Protein AF-A0AAN6NIP6-F1 (afdb_monomer)

Solvent-accessible surface area (backbone atoms only — not comparable to full-atom values): 3834 Å² total; per-residue (Å²): 120,97,52,82,92,70,43,67,53,52,71,68,54,54,52,50,27,56,76,68,71,44,80,80,51,40,50,50,71,62,39,51,50,53,48,52,51,50,51,52,51,53,50,49,67,56,48,50,60,55,53,50,52,54,53,52,53,53,50,54,55,62,74,75,106

pLDDT: mean 89.66, std 8.51, range [58.78, 97.06]

Secondary structure (DSSP, 8-state):
---GGG----HHHHHHHHHTTPPP-SSHHHHHHHHHHHHHHHHH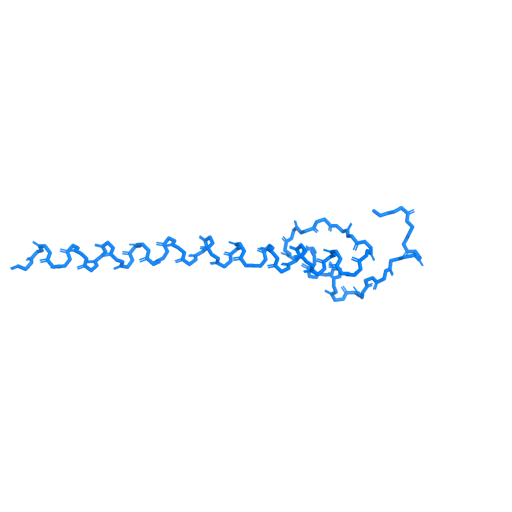HHHHHHHHHHHHHHHHHHHT-

Organism: NCBI:txid241081

Sequence (65 aa):
CNNPNQCELSPDMTEALQRFSVPHICEYEQAKRQLVEKIVNKVLQNAVPLMMALLEEELQKREAE

Mean predicted aligned error: 6.42 Å

Radius of gyration: 19.43 Å; Cα contacts (8 Å, |Δi|>4): 36; chains: 1; bounding box: 40×15×57 Å

Foldseek 3Di:
DPDPVQQPDDPVLQVLCVVLVHPDDSDPVVSVVVSVVSVVVVCCVVVVVVVVVVVVVVVVVVVVD

Structure (mmCIF, N/CA/C/O backbone):
data_AF-A0AAN6NIP6-F1
#
_entry.id   AF-A0AAN6NIP6-F1
#
loop_
_atom_site.group_PDB
_atom_site.id
_atom_site.type_symbol
_atom_site.label_atom_id
_atom_site.label_alt_id
_atom_site.label_comp_id
_atom_site.label_asym_id
_atom_site.label_entity_id
_atom_site.label_seq_id
_atom_site.pdbx_PDB_ins_code
_atom_site.Cartn_x
_atom_site.Cartn_y
_atom_site.Cartn_z
_atom_site.occupancy
_atom_site.B_iso_or_equiv
_atom_site.auth_seq_id
_atom_site.auth_comp_id
_atom_site.auth_asym_id
_atom_site.auth_atom_id
_atom_site.pdbx_PDB_model_num
ATOM 1 N N . CYS A 1 1 ? 8.974 -1.104 -20.437 1.00 61.56 1 CYS A N 1
ATOM 2 C CA . CYS A 1 1 ? 10.400 -0.837 -20.698 1.00 61.56 1 CYS A CA 1
ATOM 3 C C . CYS A 1 1 ? 10.719 -1.327 -22.105 1.00 61.56 1 CYS A C 1
ATOM 5 O O . CYS A 1 1 ? 10.253 -2.402 -22.458 1.00 61.56 1 CYS A O 1
ATOM 7 N N . ASN A 1 2 ? 11.419 -0.532 -22.921 1.00 58.78 2 ASN A N 1
ATOM 8 C CA . ASN A 1 2 ? 11.545 -0.789 -24.365 1.00 58.78 2 ASN A CA 1
ATOM 9 C C . ASN A 1 2 ? 12.826 -1.547 -24.755 1.00 58.78 2 ASN A C 1
ATOM 11 O O . ASN A 1 2 ? 12.964 -1.931 -25.911 1.00 58.78 2 ASN A O 1
ATOM 15 N N . ASN A 1 3 ? 13.748 -1.785 -23.813 1.00 66.50 3 ASN A N 1
ATOM 16 C CA . ASN A 1 3 ? 14.958 -2.563 -24.068 1.00 66.50 3 ASN A CA 1
ATOM 17 C C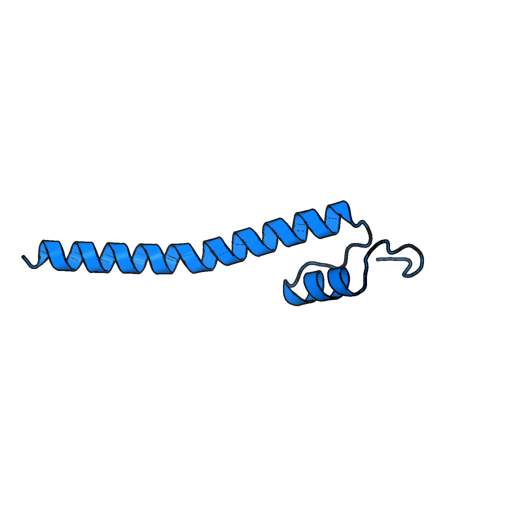 . ASN A 1 3 ? 15.432 -3.292 -22.790 1.00 66.50 3 ASN A C 1
ATOM 19 O O . ASN A 1 3 ? 15.947 -2.637 -21.884 1.00 66.50 3 ASN A O 1
ATOM 23 N N . PRO A 1 4 ? 15.278 -4.626 -22.689 1.00 65.38 4 PRO A N 1
ATOM 24 C CA . PRO A 1 4 ? 15.678 -5.401 -21.507 1.00 65.38 4 PRO A CA 1
ATOM 25 C C . PRO A 1 4 ? 17.172 -5.281 -21.181 1.00 65.38 4 PRO A C 1
ATOM 27 O O . PRO A 1 4 ? 17.557 -5.326 -20.019 1.00 65.38 4 PRO A O 1
ATOM 30 N N . ASN A 1 5 ? 18.004 -5.061 -22.203 1.00 69.81 5 ASN A N 1
ATOM 31 C CA . ASN A 1 5 ? 19.460 -4.956 -22.075 1.00 69.81 5 ASN A CA 1
ATOM 32 C C . ASN A 1 5 ? 19.935 -3.617 -21.478 1.00 69.81 5 ASN A C 1
ATOM 34 O O . ASN A 1 5 ? 21.128 -3.440 -21.261 1.00 69.81 5 ASN A O 1
ATOM 38 N N . GLN A 1 6 ? 19.024 -2.667 -21.250 1.00 71.94 6 GLN A N 1
ATOM 39 C CA . GLN A 1 6 ? 19.297 -1.369 -20.617 1.00 71.94 6 GLN A CA 1
ATOM 40 C C . GLN A 1 6 ? 18.628 -1.249 -19.239 1.00 71.94 6 GLN A C 1
ATOM 42 O O . GLN A 1 6 ? 18.572 -0.165 -18.669 1.00 71.94 6 GLN A O 1
ATOM 47 N N . CYS A 1 7 ? 18.075 -2.347 -18.716 1.00 83.00 7 CYS A N 1
ATOM 48 C CA . CYS A 1 7 ? 17.469 -2.364 -17.395 1.00 83.00 7 CYS A CA 1
ATOM 49 C C . CYS A 1 7 ? 18.556 -2.415 -16.320 1.00 83.00 7 CYS A C 1
ATOM 51 O O . CYS A 1 7 ? 19.323 -3.373 -16.262 1.00 83.00 7 CYS A O 1
ATOM 53 N N . GLU A 1 8 ? 18.606 -1.399 -15.458 1.00 85.12 8 GLU A N 1
ATOM 54 C CA . GLU A 1 8 ? 19.558 -1.328 -14.342 1.00 85.12 8 GLU A CA 1
ATOM 55 C C . GLU A 1 8 ? 19.075 -2.112 -13.113 1.00 85.12 8 GLU A C 1
ATOM 57 O O . GLU A 1 8 ? 19.757 -2.168 -12.088 1.00 85.12 8 GLU A O 1
ATOM 62 N N . LEU A 1 9 ? 17.877 -2.701 -13.178 1.00 86.44 9 LEU A N 1
ATOM 63 C CA . LEU A 1 9 ? 17.298 -3.402 -12.045 1.00 86.44 9 LEU A CA 1
ATOM 64 C C . LEU A 1 9 ? 17.914 -4.784 -11.858 1.00 86.44 9 LEU A C 1
ATOM 66 O O . LEU A 1 9 ? 17.972 -5.598 -12.780 1.00 86.44 9 LEU A O 1
ATOM 70 N N . SER A 1 10 ? 18.251 -5.095 -10.609 1.00 89.62 10 SER A N 1
ATOM 71 C CA . SER A 1 10 ? 18.507 -6.470 -10.205 1.00 89.62 10 SER A CA 1
ATOM 72 C C . SER A 1 10 ? 17.230 -7.328 -10.306 1.00 89.62 10 SER A C 1
ATOM 74 O O . SER A 1 10 ? 16.107 -6.798 -10.280 1.00 89.62 10 SER A O 1
ATOM 76 N N . PRO A 1 11 ? 17.372 -8.665 -10.370 1.00 89.56 11 PRO A N 1
ATOM 77 C CA . PRO A 1 11 ? 16.242 -9.586 -10.260 1.00 89.56 11 PRO A CA 1
ATOM 78 C C . PRO A 1 11 ? 15.394 -9.326 -9.007 1.00 89.56 11 PRO A C 1
ATOM 80 O O . PRO A 1 11 ? 14.174 -9.216 -9.116 1.00 89.56 11 PRO A O 1
ATOM 83 N N . ASP A 1 12 ? 16.040 -9.102 -7.859 1.00 91.81 12 ASP A N 1
ATOM 84 C CA . ASP A 1 12 ? 15.369 -8.830 -6.580 1.00 91.81 12 ASP A CA 1
ATOM 85 C C . ASP A 1 12 ? 14.486 -7.578 -6.641 1.00 91.81 12 ASP A C 1
ATOM 87 O O . ASP A 1 12 ? 13.365 -7.562 -6.132 1.00 91.81 12 ASP A O 1
ATOM 91 N N . MET A 1 13 ? 14.966 -6.514 -7.293 1.00 90.62 13 MET A N 1
ATOM 92 C CA . MET A 1 13 ? 14.186 -5.288 -7.450 1.00 90.62 13 MET A CA 1
ATOM 93 C C . MET A 1 13 ? 12.995 -5.513 -8.386 1.00 90.62 13 MET A C 1
ATOM 95 O O . MET A 1 13 ? 11.895 -5.03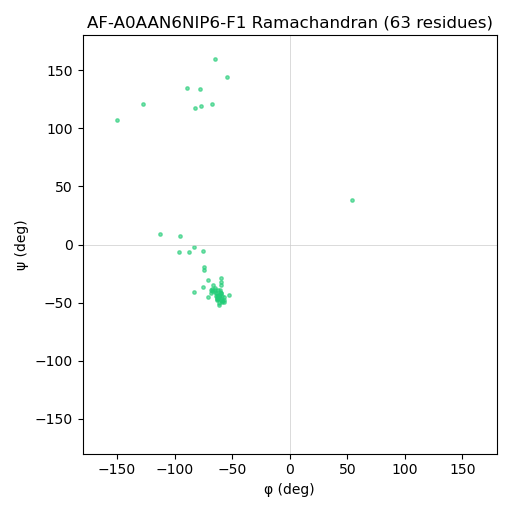6 -8.117 1.00 90.62 13 MET A O 1
ATOM 99 N N . THR A 1 14 ? 13.185 -6.281 -9.458 1.00 89.94 14 THR A N 1
ATOM 100 C CA . THR A 1 14 ? 12.099 -6.634 -10.383 1.00 89.94 14 THR A CA 1
ATOM 101 C C . THR A 1 14 ? 11.011 -7.453 -9.684 1.00 89.94 14 THR A C 1
ATOM 103 O O . THR A 1 14 ? 9.825 -7.147 -9.832 1.00 89.94 14 THR A O 1
ATOM 106 N N . GLU A 1 15 ? 11.401 -8.436 -8.869 1.00 92.19 15 GLU A N 1
ATOM 107 C CA . GLU A 1 15 ? 10.477 -9.223 -8.047 1.00 92.19 15 GLU A CA 1
ATOM 108 C C . GLU A 1 15 ? 9.739 -8.338 -7.035 1.00 92.19 15 GLU A C 1
ATOM 110 O O . GLU A 1 15 ? 8.517 -8.434 -6.887 1.00 92.19 15 GLU A O 1
ATOM 115 N N . ALA A 1 16 ? 10.451 -7.422 -6.372 1.00 92.69 16 ALA A N 1
ATOM 116 C CA . ALA A 1 16 ? 9.849 -6.506 -5.414 1.00 92.69 16 ALA A CA 1
ATOM 117 C C . ALA A 1 16 ? 8.804 -5.591 -6.073 1.00 92.69 16 ALA A C 1
ATOM 119 O O . ALA A 1 16 ? 7.691 -5.463 -5.558 1.00 92.69 16 ALA A O 1
ATOM 120 N N . LEU A 1 17 ? 9.103 -5.008 -7.238 1.00 92.44 17 LEU A N 1
ATOM 121 C CA . LEU A 1 17 ? 8.129 -4.209 -7.989 1.00 92.44 17 LEU A CA 1
ATOM 122 C C . LEU A 1 17 ? 6.871 -5.024 -8.312 1.00 92.44 17 LEU A C 1
ATOM 124 O O . LEU A 1 17 ? 5.758 -4.558 -8.060 1.00 92.44 17 LEU A O 1
ATOM 128 N N . GLN A 1 18 ? 7.030 -6.265 -8.778 1.00 92.31 18 GLN A N 1
ATOM 129 C CA . GLN A 1 18 ? 5.904 -7.151 -9.072 1.00 92.31 18 GLN A CA 1
ATOM 130 C C . GLN A 1 18 ? 5.074 -7.460 -7.817 1.00 92.31 18 GLN A C 1
ATOM 132 O O . GLN A 1 18 ? 3.847 -7.326 -7.836 1.00 92.31 18 GLN A O 1
ATOM 137 N N . ARG A 1 19 ? 5.729 -7.807 -6.702 1.00 93.31 19 ARG A N 1
ATOM 138 C CA . ARG A 1 19 ? 5.080 -8.118 -5.417 1.00 93.31 19 ARG A CA 1
ATOM 139 C C . ARG A 1 19 ? 4.250 -6.956 -4.875 1.00 93.31 19 ARG A C 1
ATOM 141 O O . ARG A 1 19 ? 3.210 -7.178 -4.252 1.00 93.31 19 ARG A O 1
ATOM 148 N N . PHE A 1 20 ? 4.699 -5.724 -5.097 1.00 92.19 20 PHE A N 1
ATOM 149 C CA . PHE A 1 20 ? 3.989 -4.515 -4.674 1.00 92.19 20 PHE A CA 1
ATOM 150 C C . PHE A 1 20 ? 3.100 -3.914 -5.772 1.00 92.19 20 PHE A C 1
ATOM 152 O O . PHE A 1 20 ? 2.507 -2.852 -5.566 1.00 92.19 20 PHE A O 1
ATOM 159 N N . SER A 1 21 ? 2.950 -4.608 -6.906 1.00 92.75 21 SER A N 1
ATOM 160 C CA . SER A 1 21 ? 2.153 -4.166 -8.058 1.00 92.75 21 SER A CA 1
ATOM 161 C C . SER A 1 21 ? 2.559 -2.772 -8.552 1.00 92.75 21 SER A C 1
ATOM 163 O O . SER A 1 21 ? 1.715 -1.947 -8.907 1.00 92.75 21 SER A O 1
ATOM 165 N N . VAL A 1 22 ? 3.863 -2.497 -8.527 1.00 91.06 22 VAL A N 1
ATOM 166 C CA . VAL A 1 22 ? 4.477 -1.300 -9.098 1.00 91.06 22 VAL A CA 1
ATOM 167 C C . VAL A 1 22 ? 4.835 -1.611 -10.557 1.00 91.06 22 VAL A C 1
ATOM 169 O O . VAL A 1 22 ? 5.377 -2.686 -10.827 1.00 91.06 22 VAL A O 1
ATOM 172 N N . PRO A 1 23 ? 4.535 -0.716 -11.517 1.00 88.06 23 PRO A N 1
ATOM 173 C CA . PRO A 1 23 ? 4.943 -0.903 -12.904 1.00 88.06 23 PRO A CA 1
ATOM 174 C C . PRO A 1 23 ? 6.451 -1.137 -13.029 1.00 88.06 23 PRO A C 1
ATOM 176 O O . PRO A 1 23 ? 7.247 -0.546 -12.301 1.00 88.06 23 PRO A O 1
ATOM 179 N N . HIS A 1 24 ? 6.854 -1.982 -13.976 1.00 84.38 24 HIS A N 1
ATOM 180 C CA . HIS A 1 24 ? 8.272 -2.230 -14.217 1.00 84.38 24 HIS A CA 1
ATOM 181 C C . HIS A 1 24 ? 8.963 -0.976 -14.781 1.00 84.38 24 HIS A C 1
ATOM 183 O O . HIS A 1 24 ? 8.592 -0.484 -15.853 1.00 84.38 24 HIS A O 1
ATOM 189 N N . ILE A 1 25 ? 9.984 -0.492 -14.070 1.00 87.62 25 ILE A N 1
ATOM 190 C CA . ILE A 1 25 ? 10.744 0.727 -14.369 1.00 87.62 25 ILE A CA 1
ATOM 191 C C . ILE A 1 25 ? 12.221 0.370 -14.399 1.00 87.62 25 ILE A C 1
ATOM 193 O O . ILE A 1 25 ? 12.751 -0.099 -13.407 1.00 87.62 25 ILE A O 1
ATOM 197 N N . CYS A 1 26 ? 12.884 0.601 -15.525 1.00 88.44 26 CYS A N 1
ATOM 198 C CA . CYS A 1 26 ? 14.274 0.188 -15.710 1.00 88.44 26 CYS A CA 1
ATOM 199 C C . CYS A 1 26 ? 15.291 1.061 -14.949 1.00 88.44 26 CYS A C 1
ATOM 201 O O . CYS A 1 26 ? 16.403 0.607 -14.705 1.00 88.44 26 CY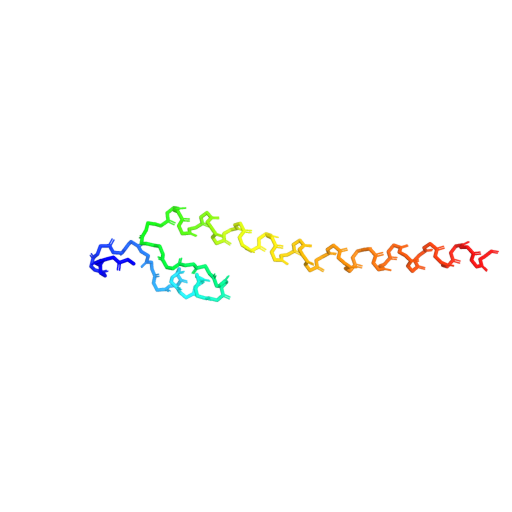S A O 1
ATOM 203 N N . GLU A 1 27 ? 14.902 2.278 -14.557 1.00 90.31 27 GLU A N 1
ATOM 204 C CA . GLU A 1 27 ? 15.722 3.207 -13.772 1.00 90.31 27 GLU A CA 1
ATOM 205 C C . GLU A 1 27 ? 15.650 2.870 -12.278 1.00 90.31 27 GLU A C 1
ATOM 207 O O . GLU A 1 27 ? 14.585 2.966 -11.654 1.00 90.31 27 GLU A O 1
ATOM 212 N N . TYR A 1 28 ? 16.791 2.514 -11.684 1.00 89.69 28 TYR A N 1
ATOM 213 C CA . TYR A 1 28 ? 16.845 2.020 -10.307 1.00 89.69 28 TYR A CA 1
ATOM 214 C C . TYR A 1 28 ? 16.288 3.012 -9.275 1.00 89.69 28 TYR A C 1
ATOM 216 O O . TYR A 1 28 ? 15.452 2.646 -8.447 1.00 89.69 28 TYR A O 1
ATOM 224 N N . GLU A 1 29 ? 16.698 4.282 -9.329 1.00 92.75 29 GLU A N 1
ATOM 225 C CA . GLU A 1 29 ? 16.264 5.281 -8.34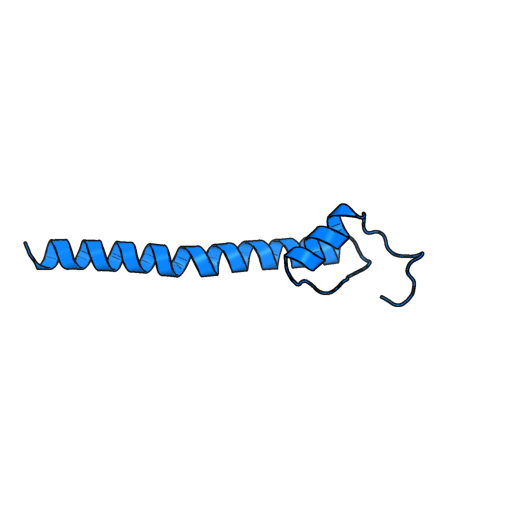2 1.00 92.75 29 GLU A CA 1
ATOM 226 C C . GLU A 1 29 ? 14.765 5.596 -8.441 1.00 92.75 29 GLU A C 1
ATOM 228 O O . GLU A 1 29 ? 14.093 5.798 -7.423 1.00 92.75 29 GLU A O 1
ATOM 233 N N . GLN A 1 30 ? 14.205 5.580 -9.653 1.00 92.06 30 GLN A N 1
ATOM 234 C CA . GLN A 1 30 ? 12.772 5.771 -9.853 1.00 92.06 30 GLN A CA 1
ATOM 235 C C . GLN A 1 30 ? 11.978 4.555 -9.352 1.00 92.06 30 GLN A C 1
ATOM 237 O O . GLN A 1 30 ? 10.998 4.729 -8.621 1.00 92.06 30 GLN A O 1
ATOM 242 N N . ALA A 1 31 ? 12.423 3.338 -9.682 1.00 92.19 31 ALA A N 1
ATOM 243 C CA . ALA A 1 31 ? 11.837 2.090 -9.195 1.00 92.19 31 ALA A CA 1
ATOM 244 C C . ALA A 1 31 ? 11.824 2.031 -7.661 1.00 92.19 31 ALA A C 1
ATOM 246 O O . ALA A 1 31 ? 10.780 1.802 -7.047 1.00 92.19 31 ALA A O 1
ATOM 247 N N . LYS A 1 32 ? 12.967 2.324 -7.035 1.00 94.00 32 LYS A N 1
ATOM 248 C CA . LYS A 1 32 ? 13.121 2.386 -5.579 1.00 94.00 32 LYS A CA 1
ATOM 249 C C . LYS A 1 32 ? 12.156 3.389 -4.952 1.00 94.00 32 LYS A C 1
ATOM 251 O O . LYS A 1 32 ? 11.483 3.049 -3.982 1.00 94.00 32 LYS A O 1
ATOM 256 N N . ARG A 1 33 ? 12.058 4.608 -5.496 1.00 95.62 33 ARG A N 1
ATOM 257 C CA . ARG A 1 33 ? 11.154 5.641 -4.967 1.00 95.62 33 ARG A CA 1
ATOM 258 C C . ARG A 1 33 ? 9.698 5.177 -4.982 1.00 95.62 33 ARG A C 1
ATOM 260 O O . ARG A 1 33 ? 9.031 5.265 -3.954 1.00 95.62 33 ARG A O 1
ATOM 267 N N . GLN A 1 34 ? 9.225 4.656 -6.114 1.00 95.12 34 GLN A N 1
ATOM 268 C CA . GLN A 1 34 ? 7.842 4.186 -6.234 1.00 95.12 34 GLN A CA 1
ATOM 269 C C . GLN A 1 34 ? 7.560 2.983 -5.333 1.00 95.12 34 GLN A C 1
ATOM 271 O O . GLN A 1 34 ? 6.486 2.889 -4.739 1.00 95.12 34 GLN A O 1
ATOM 276 N N . LEU A 1 35 ? 8.529 2.078 -5.194 1.00 95.06 35 LEU A N 1
ATOM 277 C CA . LEU A 1 35 ? 8.411 0.928 -4.309 1.00 95.06 35 LEU A CA 1
ATOM 278 C C . LEU A 1 35 ? 8.283 1.357 -2.841 1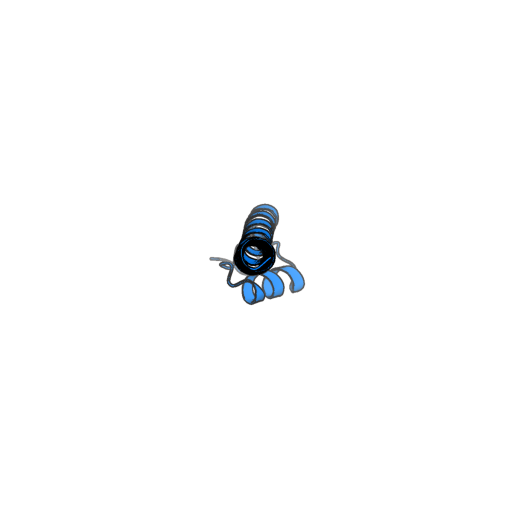.00 95.06 35 LEU A C 1
ATOM 280 O O . LEU A 1 35 ? 7.384 0.883 -2.148 1.00 95.06 35 LEU A O 1
ATOM 284 N N . VAL A 1 36 ? 9.128 2.288 -2.381 1.00 95.69 36 VAL A N 1
ATOM 285 C CA . VAL A 1 36 ? 9.057 2.844 -1.018 1.00 95.69 36 VAL A CA 1
ATOM 286 C C . VAL A 1 36 ? 7.702 3.499 -0.772 1.00 95.69 36 VAL A C 1
ATOM 288 O O . VAL A 1 36 ? 7.050 3.197 0.226 1.00 95.69 36 VAL A O 1
ATOM 291 N N . GLU A 1 37 ? 7.245 4.344 -1.693 1.00 95.81 37 GLU A N 1
ATOM 292 C CA . GLU A 1 37 ? 5.947 5.010 -1.583 1.00 95.81 37 GLU A CA 1
ATOM 293 C C . GLU A 1 37 ? 4.797 3.997 -1.488 1.00 95.81 37 GLU A C 1
ATOM 295 O O . GLU A 1 37 ? 3.924 4.108 -0.625 1.00 95.81 37 GLU A O 1
ATOM 300 N N . LYS A 1 38 ? 4.820 2.952 -2.323 1.00 94.75 38 LYS A N 1
ATOM 301 C CA . LYS A 1 38 ? 3.803 1.898 -2.314 1.00 94.75 38 LYS A CA 1
ATOM 302 C C . LYS A 1 38 ? 3.802 1.102 -1.008 1.00 94.75 38 LYS A C 1
ATOM 304 O O . LYS A 1 38 ? 2.727 0.799 -0.489 1.00 94.75 38 LYS A O 1
ATOM 309 N N . ILE A 1 39 ? 4.982 0.776 -0.477 1.00 94.25 39 ILE A N 1
ATOM 310 C CA . ILE A 1 39 ? 5.139 0.085 0.811 1.00 94.25 39 ILE A CA 1
ATOM 311 C C . ILE A 1 39 ? 4.561 0.940 1.938 1.00 94.25 39 ILE A C 1
ATOM 313 O O . ILE A 1 39 ? 3.721 0.453 2.693 1.00 94.25 39 ILE A O 1
ATOM 317 N N . VAL A 1 40 ? 4.970 2.208 2.027 1.00 94.69 40 VAL A N 1
ATOM 318 C CA . VAL A 1 40 ? 4.510 3.133 3.071 1.00 94.69 40 VAL A CA 1
ATOM 319 C C . VAL A 1 40 ? 2.995 3.306 3.004 1.00 94.69 40 VAL A C 1
ATOM 321 O O . VAL A 1 40 ? 2.319 3.125 4.014 1.00 94.69 40 VAL A O 1
ATOM 324 N N . ASN A 1 41 ? 2.442 3.552 1.815 1.00 94.69 41 ASN A N 1
ATOM 325 C CA . ASN A 1 41 ? 0.997 3.688 1.635 1.00 94.69 41 ASN A CA 1
ATOM 326 C C . ASN A 1 41 ? 0.244 2.424 2.054 1.00 94.69 41 ASN A C 1
ATOM 328 O O . ASN A 1 41 ? -0.775 2.522 2.732 1.00 94.69 41 ASN A O 1
ATOM 332 N N . LYS A 1 42 ? 0.752 1.233 1.715 1.00 93.12 42 LYS A N 1
ATOM 333 C CA . LYS A 1 42 ? 0.132 -0.036 2.119 1.00 93.12 42 LYS A CA 1
ATOM 334 C C . LYS A 1 42 ? 0.165 -0.235 3.635 1.00 93.12 42 LYS A C 1
ATOM 336 O O . LYS A 1 42 ? -0.817 -0.696 4.210 1.00 93.12 42 LYS A O 1
ATOM 341 N N . VAL A 1 43 ? 1.272 0.120 4.289 1.00 91.75 43 VAL A N 1
ATOM 342 C CA . VAL A 1 43 ? 1.381 0.070 5.754 1.00 91.75 43 VAL A CA 1
ATOM 343 C C . VAL A 1 43 ? 0.380 1.026 6.397 1.00 91.75 43 VAL A C 1
ATOM 345 O O . VAL A 1 43 ? -0.361 0.608 7.281 1.00 91.75 43 VAL A O 1
ATOM 348 N N . LEU A 1 44 ? 0.299 2.271 5.923 1.00 92.38 44 LEU A N 1
ATOM 349 C CA . LEU A 1 44 ? -0.635 3.267 6.453 1.00 92.38 44 LEU A CA 1
ATOM 350 C C . LEU A 1 44 ? -2.098 2.861 6.233 1.00 92.38 44 LEU A C 1
ATOM 352 O O . LEU A 1 44 ? -2.891 2.930 7.168 1.00 92.38 44 LEU A O 1
ATOM 356 N N . GLN A 1 45 ? -2.448 2.369 5.041 1.00 92.44 45 GLN A N 1
ATOM 357 C CA . GLN A 1 45 ? -3.797 1.880 4.731 1.00 92.44 45 GLN A CA 1
ATOM 358 C C . GLN A 1 45 ? -4.231 0.721 5.632 1.00 92.44 45 GLN A C 1
ATOM 360 O O . GLN A 1 45 ? -5.410 0.617 5.951 1.00 92.44 45 GLN A O 1
ATOM 365 N N . ASN A 1 46 ? -3.295 -0.126 6.062 1.00 91.06 46 ASN A N 1
ATOM 366 C CA . ASN A 1 46 ? -3.593 -1.228 6.973 1.00 91.06 46 ASN A CA 1
ATOM 367 C C . ASN A 1 46 ? -3.627 -0.777 8.439 1.00 91.06 46 ASN A C 1
ATOM 369 O O . ASN A 1 46 ? -4.483 -1.224 9.196 1.00 91.06 46 ASN A O 1
ATOM 373 N N . ALA A 1 47 ? -2.703 0.094 8.852 1.00 92.12 47 ALA A N 1
ATOM 374 C CA . ALA A 1 47 ? -2.554 0.499 10.247 1.00 92.12 47 ALA A CA 1
ATOM 375 C C . ALA A 1 47 ? -3.647 1.473 10.708 1.00 92.12 47 ALA A C 1
ATOM 377 O O . ALA A 1 47 ? -4.099 1.378 11.847 1.00 92.12 47 ALA A O 1
ATOM 378 N N . VAL A 1 48 ? -4.093 2.391 9.841 1.00 91.12 48 VAL A N 1
ATOM 379 C CA . VAL A 1 48 ? -5.083 3.417 10.209 1.00 91.12 48 VAL A CA 1
ATOM 380 C C . VAL A 1 48 ? -6.421 2.805 10.649 1.00 91.12 48 VAL A C 1
ATOM 382 O O . VAL A 1 48 ? -6.864 3.142 11.744 1.00 91.12 48 VAL A O 1
ATOM 385 N N . PRO A 1 49 ? -7.054 1.880 9.899 1.00 92.62 49 PRO A N 1
ATOM 386 C CA . PRO A 1 49 ? -8.319 1.277 10.323 1.00 92.62 49 PRO A CA 1
ATOM 387 C C . PRO A 1 49 ? -8.199 0.486 11.628 1.00 92.62 49 PRO A C 1
ATOM 389 O O . PRO A 1 49 ? -9.082 0.569 12.474 1.00 92.62 49 PRO A O 1
ATOM 392 N N . LEU A 1 50 ? -7.090 -0.242 11.814 1.00 93.25 50 LEU A N 1
ATOM 393 C CA . LEU A 1 50 ? -6.809 -0.977 13.052 1.00 93.25 50 LEU A CA 1
ATOM 394 C C . LEU A 1 50 ? -6.706 -0.027 14.249 1.00 93.25 50 LEU A C 1
ATOM 396 O O . LEU A 1 50 ? -7.288 -0.285 15.298 1.00 93.25 50 LEU A O 1
ATOM 400 N N . MET A 1 51 ? -5.989 1.085 14.087 1.00 93.38 51 MET A N 1
ATOM 401 C CA . MET A 1 51 ? -5.829 2.079 15.144 1.00 93.38 51 MET A CA 1
ATOM 402 C C . MET A 1 51 ? -7.148 2.793 15.461 1.00 93.38 51 MET A C 1
ATOM 404 O O . MET A 1 51 ? -7.450 3.000 16.631 1.00 93.38 51 MET A O 1
ATOM 408 N N . MET A 1 52 ? -7.954 3.115 14.445 1.00 94.88 52 MET A N 1
ATOM 409 C CA . MET A 1 52 ? -9.289 3.691 14.638 1.00 94.88 52 MET A CA 1
ATOM 410 C C . MET A 1 52 ? -10.214 2.736 15.395 1.00 94.88 52 MET A C 1
ATOM 412 O O . MET A 1 52 ? -10.832 3.154 16.366 1.00 94.88 52 MET A O 1
ATOM 416 N N . ALA A 1 53 ? -10.242 1.454 15.022 1.00 95.69 53 ALA A N 1
ATOM 417 C CA . ALA A 1 53 ? -11.057 0.452 15.707 1.00 95.69 53 ALA A CA 1
ATOM 418 C C . ALA A 1 53 ? -10.676 0.305 17.191 1.00 95.69 53 ALA A C 1
ATOM 420 O O . ALA A 1 53 ? -11.552 0.231 18.047 1.00 95.69 53 ALA A O 1
ATOM 421 N N . LEU A 1 54 ? -9.376 0.320 17.509 1.00 95.88 54 LEU A N 1
ATOM 422 C CA . LEU A 1 54 ? -8.898 0.269 18.896 1.00 95.88 54 LEU A CA 1
ATOM 423 C C . LEU A 1 54 ? -9.309 1.508 19.703 1.00 95.88 54 LEU A C 1
ATOM 425 O O . LEU A 1 54 ? -9.660 1.394 20.875 1.00 95.88 54 LEU A O 1
ATOM 429 N N . LEU A 1 55 ? -9.262 2.693 19.087 1.00 95.44 55 LEU A N 1
ATOM 430 C CA . LEU A 1 55 ? -9.684 3.935 19.735 1.00 95.44 55 LEU A CA 1
ATOM 431 C C . LEU A 1 55 ? -11.198 3.964 19.970 1.00 95.44 55 LEU A C 1
ATOM 433 O O . LEU A 1 55 ? -11.634 4.374 21.042 1.00 95.44 55 LEU A O 1
ATOM 437 N N . GLU A 1 56 ? -11.991 3.510 18.998 1.00 96.31 56 GLU A N 1
ATOM 438 C CA . GLU A 1 56 ? -13.446 3.385 19.132 1.00 96.31 56 GLU A CA 1
ATOM 439 C C . GLU A 1 56 ? -13.825 2.404 20.249 1.00 96.31 56 GLU A C 1
ATOM 441 O O . GLU A 1 56 ? -14.688 2.717 21.067 1.00 96.31 56 GLU A O 1
ATOM 446 N N . GLU 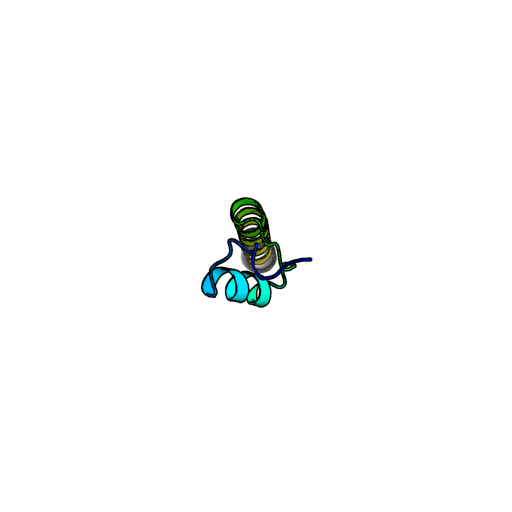A 1 57 ? -13.144 1.258 20.338 1.00 97.06 57 GLU A N 1
ATOM 447 C CA . GLU A 1 57 ? -13.364 0.276 21.405 1.00 97.06 57 GLU A CA 1
ATOM 448 C C . GLU A 1 57 ? -13.061 0.860 22.796 1.00 97.06 57 GLU A C 1
ATOM 450 O O . GLU A 1 57 ? -13.827 0.662 23.740 1.00 97.06 57 GLU A O 1
ATOM 455 N N . GLU A 1 58 ? -11.956 1.595 22.940 1.00 96.31 58 GLU A N 1
ATOM 456 C CA . GLU A 1 58 ? -11.574 2.217 24.212 1.00 96.31 58 GLU A CA 1
ATOM 457 C C . GLU A 1 58 ? -12.543 3.337 24.624 1.00 96.31 58 GLU A C 1
ATOM 459 O O . GLU A 1 58 ? -12.886 3.455 25.802 1.00 96.31 58 GLU A O 1
ATOM 464 N N . LEU A 1 59 ? -13.025 4.139 23.669 1.00 96.44 59 LEU A N 1
ATOM 465 C CA . LEU A 1 59 ? -14.038 5.165 23.934 1.00 96.44 59 LEU A CA 1
ATOM 466 C C . LEU A 1 59 ? -15.350 4.540 24.418 1.00 96.44 59 LEU A C 1
ATOM 468 O O . LEU A 1 59 ? -15.889 4.977 25.432 1.00 96.44 59 LEU A O 1
ATOM 472 N N . GLN A 1 60 ? -15.819 3.477 23.758 1.00 96.50 60 GLN A N 1
ATOM 473 C CA . GLN A 1 60 ? -17.039 2.769 24.159 1.00 96.50 60 GLN A CA 1
ATOM 474 C C . GLN A 1 60 ? -16.941 2.182 25.570 1.00 96.50 60 GLN A C 1
ATOM 476 O O . GLN A 1 60 ? -17.913 2.236 26.321 1.00 96.50 60 GLN A O 1
ATOM 481 N N . LYS A 1 61 ? -15.774 1.645 25.956 1.00 96.12 61 LYS A N 1
ATOM 482 C CA . LYS A 1 61 ? -15.545 1.150 27.324 1.00 96.12 61 LYS A CA 1
ATOM 483 C C . LYS A 1 61 ? -15.707 2.261 28.356 1.00 96.12 61 LYS A C 1
ATOM 485 O O . LYS A 1 61 ? -16.382 2.047 29.352 1.00 96.12 61 LYS A O 1
ATOM 490 N N . ARG A 1 62 ? -15.143 3.442 28.093 1.00 93.00 62 ARG A N 1
ATOM 491 C CA . ARG A 1 62 ? -15.217 4.594 29.007 1.00 93.00 62 ARG A CA 1
ATOM 492 C C . ARG A 1 62 ? -16.600 5.226 29.091 1.00 93.00 62 ARG A C 1
ATOM 494 O O . ARG A 1 62 ? -16.933 5.784 30.124 1.00 93.00 62 ARG A O 1
ATOM 501 N N . G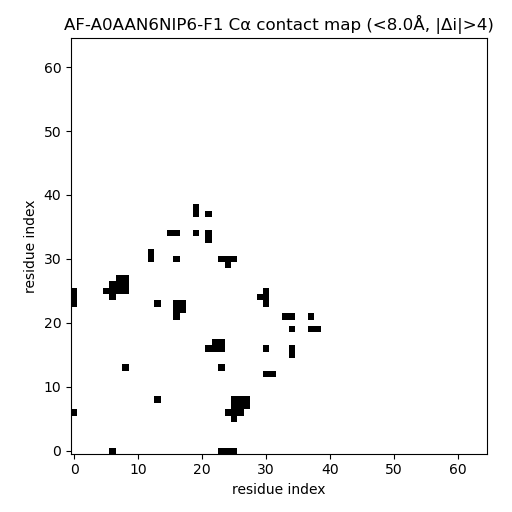LU A 1 63 ? -17.388 5.180 28.020 1.00 91.94 63 GLU A N 1
ATOM 502 C CA . GLU A 1 63 ? -18.776 5.667 28.033 1.00 91.94 63 GLU A CA 1
ATOM 503 C C . GLU A 1 63 ? -19.734 4.721 28.773 1.00 91.94 63 GLU A C 1
ATOM 505 O O . GLU A 1 63 ? -20.806 5.146 29.202 1.00 91.94 63 GLU A O 1
ATOM 510 N N . ALA A 1 64 ? -19.368 3.443 28.904 1.00 86.25 64 ALA A N 1
ATOM 511 C CA . ALA A 1 64 ? -20.141 2.434 29.625 1.00 86.25 64 ALA A CA 1
ATOM 512 C C . ALA A 1 64 ? -19.828 2.366 31.137 1.00 86.25 64 ALA A C 1
ATOM 514 O O . ALA A 1 64 ? -20.501 1.616 31.851 1.00 86.25 64 ALA A O 1
ATOM 515 N N . GLU A 1 65 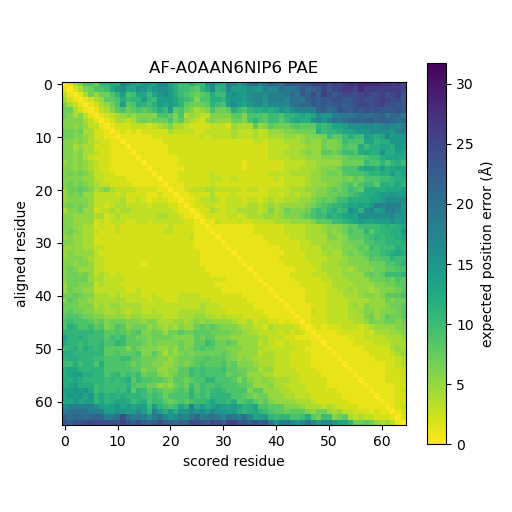? -18.819 3.110 31.603 1.00 78.50 65 GLU A N 1
ATOM 516 C CA . GLU A 1 65 ? -18.434 3.288 33.016 1.00 78.50 65 GLU A CA 1
ATOM 517 C C . GLU A 1 65 ? -19.200 4.444 33.679 1.00 78.50 65 GLU A C 1
ATOM 519 O O . GLU A 1 65 ? -19.611 4.266 34.851 1.00 78.50 65 GLU A O 1
#